Protein AF-A0A835NEV7-F1 (afdb_monomer_lite)

Organism: NCBI:txid245042

Sequence (62 aa):
MHQKLLRSAHYIELGSYQYWPVLVPRGIRLYTYEQIPVFLKDNPYITDGYRAYLPSRLCIKR

pLDDT: mean 73.59, std 18.45, range [30.06, 95.38]

Structure (mmCIF, N/CA/C/O backbone):
data_AF-A0A835NEV7-F1
#
_entry.id   AF-A0A835NEV7-F1
#
loop_
_atom_site.group_PDB
_atom_site.id
_atom_site.type_symbol
_atom_site.label_atom_id
_atom_site.label_alt_id
_atom_site.label_comp_id
_atom_site.label_asym_id
_atom_site.label_entity_id
_atom_site.label_seq_id
_ato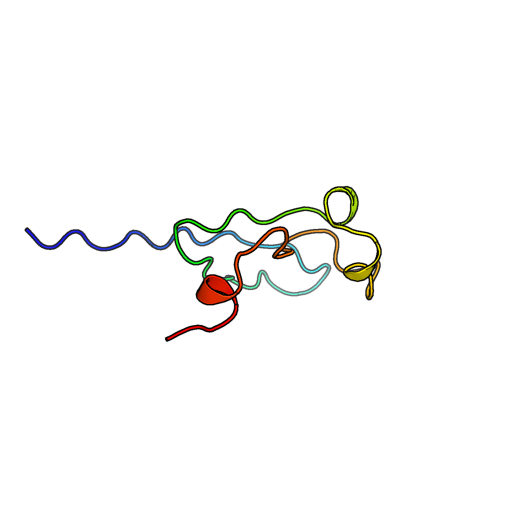m_site.pdbx_PDB_ins_code
_atom_site.Cartn_x
_atom_site.Cartn_y
_atom_site.Cartn_z
_atom_site.occupancy
_atom_site.B_iso_or_equiv
_atom_site.auth_seq_id
_atom_site.auth_comp_id
_atom_site.auth_asym_id
_atom_site.auth_atom_id
_atom_site.pdbx_PDB_model_num
ATOM 1 N N . MET A 1 1 ? -18.847 16.286 27.139 1.00 32.41 1 MET A N 1
ATOM 2 C CA . MET A 1 1 ? -17.422 15.982 26.882 1.00 32.41 1 MET A CA 1
ATOM 3 C C . MET A 1 1 ? -17.196 15.811 25.383 1.00 32.41 1 MET A C 1
ATOM 5 O O . MET A 1 1 ? -17.611 14.806 24.828 1.00 32.41 1 MET A O 1
ATOM 9 N N . HIS A 1 2 ? -16.603 16.804 24.714 1.00 30.06 2 HIS A N 1
ATOM 10 C CA . HIS A 1 2 ? -16.257 16.725 23.289 1.00 30.06 2 HIS A CA 1
ATOM 11 C C . HIS A 1 2 ? -14.846 16.144 23.157 1.00 30.06 2 HIS A C 1
AT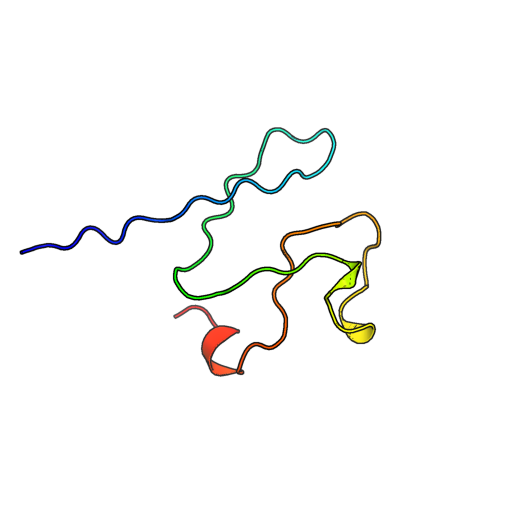OM 13 O O . HIS A 1 2 ? -13.855 16.863 23.286 1.00 30.06 2 HIS A O 1
ATOM 19 N N . GLN A 1 3 ? -14.742 14.834 22.931 1.00 40.44 3 GLN A N 1
ATOM 20 C CA . GLN A 1 3 ? -13.475 14.224 22.540 1.00 40.44 3 GLN A CA 1
ATOM 21 C C . GLN A 1 3 ? -13.115 14.733 21.139 1.00 40.44 3 GLN A C 1
ATOM 23 O O . GLN A 1 3 ? -13.585 14.210 20.130 1.00 40.44 3 GLN A O 1
ATOM 28 N N . LYS A 1 4 ? -12.291 15.787 21.074 1.00 41.22 4 LYS A N 1
ATOM 29 C CA . LYS A 1 4 ? -11.563 16.175 19.862 1.00 41.22 4 LYS A CA 1
ATOM 30 C C . LYS A 1 4 ? -10.825 14.929 19.366 1.00 41.22 4 LYS A C 1
ATOM 32 O O . LYS A 1 4 ? -9.849 14.495 19.974 1.00 41.22 4 LYS A O 1
ATOM 37 N N . LEU A 1 5 ? -11.331 14.333 18.287 1.00 45.12 5 LEU A N 1
ATOM 38 C CA . LEU A 1 5 ? -10.679 13.276 17.518 1.00 45.12 5 LEU A CA 1
ATOM 39 C C . LEU A 1 5 ? -9.269 13.758 17.143 1.00 45.12 5 LEU A C 1
ATOM 41 O O . LEU A 1 5 ? -9.120 14.498 16.171 1.00 45.12 5 LEU A O 1
ATOM 45 N N . LEU A 1 6 ? -8.243 13.401 17.929 1.00 47.03 6 LEU A N 1
ATOM 46 C CA . LEU A 1 6 ? -6.860 13.788 17.635 1.00 47.03 6 LEU A CA 1
ATOM 47 C C . LEU A 1 6 ? -6.423 13.137 16.317 1.00 47.03 6 LEU A C 1
ATOM 49 O O . LEU A 1 6 ? -6.070 11.959 16.276 1.00 47.03 6 LEU A O 1
ATOM 53 N N . ARG A 1 7 ? -6.500 13.888 15.221 1.00 51.28 7 ARG A N 1
ATOM 54 C CA . ARG A 1 7 ? -5.972 13.498 13.913 1.00 51.28 7 ARG A CA 1
ATOM 55 C C . ARG A 1 7 ? -4.486 13.161 14.096 1.00 51.28 7 ARG A C 1
ATOM 57 O O . ARG A 1 7 ? -3.713 14.052 14.423 1.00 51.28 7 ARG A O 1
ATOM 64 N N . SER A 1 8 ? -4.108 11.890 13.946 1.00 52.94 8 SER A N 1
ATOM 65 C CA . SER A 1 8 ? -2.694 11.508 13.881 1.00 52.94 8 SER A CA 1
ATOM 66 C C . SER A 1 8 ? -2.224 11.881 12.482 1.00 52.94 8 SER A C 1
ATOM 68 O O . SER A 1 8 ? -2.586 11.215 11.512 1.00 52.94 8 SER A O 1
ATOM 70 N N . ALA A 1 9 ? -1.547 13.019 12.351 1.00 52.50 9 ALA A N 1
ATOM 71 C CA . ALA A 1 9 ? -0.900 13.392 11.103 1.00 52.50 9 ALA A CA 1
ATOM 72 C C . ALA A 1 9 ? 0.364 12.535 10.988 1.00 52.50 9 ALA A C 1
ATOM 74 O O . ALA A 1 9 ? 1.334 12.773 11.703 1.00 52.50 9 ALA A O 1
ATOM 75 N N . HIS A 1 10 ? 0.326 11.504 10.145 1.00 57.66 10 HIS A N 1
ATOM 76 C CA . HIS A 1 10 ? 1.547 10.814 9.747 1.00 57.66 10 HIS A CA 1
ATOM 77 C C . HIS A 1 10 ? 2.095 11.540 8.522 1.00 57.66 10 HIS A C 1
ATOM 79 O O . HIS A 1 10 ? 1.384 11.743 7.536 1.00 57.66 10 HIS A O 1
ATOM 85 N N . TYR A 1 11 ? 3.343 11.982 8.622 1.00 56.66 11 TYR A N 1
ATOM 86 C CA . TYR A 1 11 ? 4.066 12.606 7.525 1.00 56.66 11 TYR A CA 1
ATOM 87 C C . TYR A 1 11 ? 4.704 11.482 6.709 1.00 56.66 11 TYR A C 1
ATOM 89 O O . TYR A 1 11 ? 5.450 10.682 7.264 1.00 56.66 11 TYR A O 1
ATOM 97 N N . ILE A 1 12 ? 4.352 11.382 5.426 1.00 63.44 12 ILE A N 1
ATOM 98 C CA . ILE A 1 12 ? 4.943 10.405 4.503 1.00 63.44 12 ILE A CA 1
ATOM 99 C C . ILE A 1 12 ? 5.990 11.150 3.67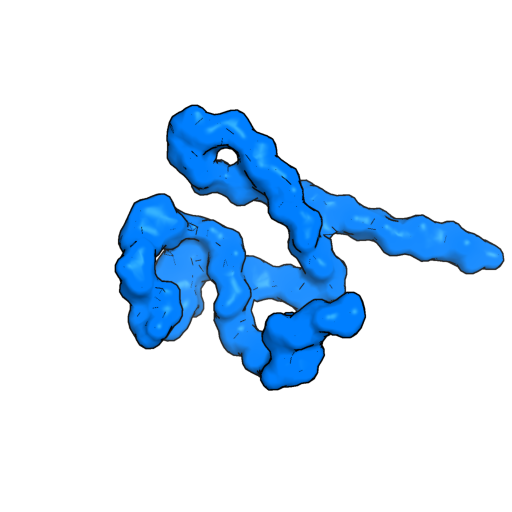9 1.00 63.44 12 ILE A C 1
ATOM 101 O O . ILE A 1 12 ? 5.688 12.191 3.087 1.00 63.44 12 ILE A O 1
ATOM 105 N N . GLU A 1 13 ? 7.216 10.636 3.655 1.00 59.75 13 GLU A N 1
ATOM 106 C CA . GLU A 1 13 ? 8.293 11.200 2.846 1.00 59.75 13 GLU A CA 1
ATOM 107 C C . GLU A 1 13 ? 8.103 10.799 1.378 1.00 59.75 13 GLU A C 1
ATOM 109 O O . GLU A 1 13 ? 8.256 9.642 0.998 1.00 59.75 13 GLU A O 1
ATOM 114 N N . LEU A 1 14 ? 7.741 11.773 0.541 1.00 61.09 14 LEU A N 1
ATOM 115 C CA . LEU A 1 14 ? 7.588 11.627 -0.910 1.00 61.09 14 LEU A CA 1
ATOM 116 C C . LEU A 1 14 ? 8.802 12.250 -1.622 1.00 61.09 14 LEU A C 1
ATOM 118 O O . LEU A 1 14 ? 8.675 13.218 -2.371 1.00 61.09 14 LEU A O 1
ATOM 122 N N . GLY A 1 15 ? 10.001 11.722 -1.363 1.00 61.59 15 GLY A N 1
ATOM 123 C CA . GLY A 1 15 ? 11.239 12.201 -1.993 1.00 61.59 15 GLY A CA 1
ATOM 124 C C . GLY A 1 15 ? 11.490 13.704 -1.784 1.00 61.59 15 GLY A C 1
ATOM 125 O O . GLY A 1 15 ? 11.302 14.221 -0.689 1.00 61.59 15 GLY A O 1
ATOM 126 N N . SER A 1 16 ? 11.908 14.425 -2.834 1.00 54.00 16 SER A N 1
ATOM 127 C CA . SER A 1 16 ? 12.226 15.868 -2.781 1.00 54.00 16 SER A CA 1
ATOM 128 C C . SER A 1 16 ? 11.016 16.803 -2.614 1.00 54.00 16 SER A C 1
ATOM 130 O O . SER A 1 16 ? 11.189 18.022 -2.646 1.00 54.00 16 SER A O 1
ATOM 132 N N . TYR A 1 17 ? 9.794 16.281 -2.463 1.00 56.34 17 TYR A N 1
ATOM 133 C CA . TYR A 1 17 ? 8.625 17.111 -2.178 1.00 56.34 17 TYR A CA 1
ATOM 134 C C . TYR A 1 17 ? 8.560 17.491 -0.697 1.00 56.34 17 TYR A C 1
ATOM 136 O O . TYR A 1 17 ? 8.728 16.661 0.193 1.00 56.34 17 TYR A O 1
ATOM 144 N N . GLN A 1 18 ? 8.249 18.763 -0.440 1.00 54.47 18 GLN A N 1
ATOM 145 C CA . GLN A 1 18 ? 7.936 19.284 0.890 1.00 54.47 18 GLN A CA 1
ATOM 146 C C . GLN A 1 18 ? 6.819 18.437 1.524 1.00 54.47 18 GLN A C 1
ATOM 148 O O . GLN A 1 18 ? 5.743 18.313 0.944 1.00 54.47 18 GLN A O 1
ATOM 153 N N . TYR A 1 19 ? 7.119 17.836 2.681 1.00 54.84 19 TYR A N 1
ATOM 154 C CA . TYR A 1 19 ? 6.277 16.935 3.476 1.00 54.84 19 TYR A CA 1
ATOM 155 C C . TYR A 1 19 ? 4.771 17.137 3.256 1.00 54.84 19 TYR A C 1
ATOM 157 O O . TYR A 1 19 ? 4.205 18.153 3.661 1.00 54.84 19 TYR A O 1
ATOM 165 N N . TRP A 1 20 ? 4.106 16.145 2.659 1.00 56.75 20 TRP A N 1
ATOM 166 C CA . TRP A 1 20 ? 2.654 16.170 2.500 1.00 56.75 20 TRP A CA 1
ATOM 167 C C . TRP A 1 20 ? 1.993 15.648 3.781 1.00 56.75 20 TRP A C 1
ATOM 169 O O . TRP A 1 20 ? 2.165 14.473 4.120 1.00 56.75 20 TRP A O 1
ATOM 179 N N . PRO A 1 21 ? 1.223 16.474 4.518 1.00 55.66 21 PRO A N 1
ATOM 180 C CA . PRO A 1 21 ? 0.496 16.002 5.686 1.00 55.66 21 PRO A CA 1
ATOM 181 C C . PRO A 1 21 ? -0.665 15.120 5.221 1.00 55.66 21 PRO A C 1
ATOM 183 O O . PRO A 1 21 ? -1.751 15.602 4.888 1.00 55.66 21 PRO A O 1
ATOM 186 N N . VAL A 1 22 ? -0.452 13.806 5.199 1.00 60.56 22 VAL A N 1
ATOM 187 C CA . VAL A 1 22 ? -1.527 12.862 4.913 1.00 60.56 22 VAL A CA 1
ATOM 188 C C . VAL A 1 22 ? -2.328 12.677 6.194 1.00 60.56 22 VAL A C 1
ATOM 190 O O . VAL A 1 22 ? -1.885 12.083 7.176 1.00 60.56 22 VAL A O 1
ATOM 193 N N . LEU A 1 23 ? -3.546 13.222 6.197 1.00 59.66 23 LEU A N 1
ATOM 194 C CA . LEU A 1 23 ? -4.518 12.959 7.253 1.00 59.66 23 LEU A CA 1
ATOM 195 C C . LEU A 1 23 ? -4.938 11.491 7.169 1.00 59.66 23 LEU A C 1
ATOM 197 O O . LEU A 1 23 ? -5.855 11.132 6.426 1.00 59.66 23 LEU A O 1
ATOM 201 N N . VAL A 1 24 ? -4.258 10.637 7.929 1.00 60.88 24 VAL A N 1
ATOM 202 C CA . VAL A 1 24 ? -4.615 9.225 8.017 1.00 60.88 24 VAL A CA 1
ATOM 203 C C . VAL A 1 24 ? -5.872 9.110 8.879 1.00 60.88 24 VAL A C 1
ATOM 205 O O . VAL A 1 24 ? -5.900 9.608 10.012 1.00 60.88 24 VAL A O 1
ATOM 208 N N . PRO A 1 25 ? -6.949 8.485 8.375 1.00 61.91 25 PRO A N 1
ATOM 209 C CA . PRO A 1 25 ? -8.105 8.187 9.202 1.00 61.91 25 PRO A CA 1
ATOM 210 C C . PRO A 1 25 ? -7.667 7.332 10.397 1.00 61.91 25 PRO A C 1
ATOM 212 O O . PRO A 1 25 ? -6.996 6.314 10.222 1.00 61.91 25 PRO A O 1
ATOM 215 N N . ARG A 1 26 ? -8.051 7.735 11.615 1.00 66.88 26 ARG A N 1
ATOM 216 C CA . ARG A 1 26 ? -7.850 6.913 12.817 1.00 66.88 26 ARG A CA 1
ATOM 217 C C . ARG A 1 26 ? -8.399 5.506 12.564 1.00 66.88 26 ARG A C 1
ATOM 219 O O . ARG A 1 26 ? -9.560 5.372 12.189 1.00 66.88 26 ARG A O 1
ATOM 226 N N . GLY A 1 27 ? -7.576 4.485 12.798 1.00 72.75 27 GLY A N 1
ATOM 227 C CA . GLY A 1 27 ? -7.973 3.077 12.686 1.00 72.75 27 GLY A CA 1
ATOM 228 C C . GLY A 1 27 ? -7.588 2.383 11.378 1.00 72.75 27 GLY A C 1
ATOM 229 O O . GLY A 1 27 ? -7.909 1.210 11.221 1.00 72.75 27 GLY A O 1
ATOM 230 N N . ILE A 1 28 ? -6.888 3.061 10.462 1.00 82.25 28 ILE A N 1
ATOM 231 C CA . ILE A 1 28 ? -6.297 2.420 9.282 1.00 82.25 28 ILE A CA 1
ATOM 232 C C . ILE A 1 28 ? -4.780 2.388 9.437 1.00 82.25 28 ILE A C 1
ATOM 234 O O . ILE A 1 28 ? -4.132 3.429 9.530 1.00 82.25 28 ILE A O 1
ATOM 238 N N . ARG A 1 29 ? -4.223 1.177 9.456 1.00 85.38 29 ARG A N 1
ATOM 239 C CA . ARG A 1 29 ? -2.781 0.948 9.396 1.00 85.38 29 ARG A CA 1
ATOM 240 C C . ARG A 1 29 ? -2.304 1.121 7.953 1.00 85.38 29 ARG A C 1
ATOM 242 O O . ARG A 1 29 ? -2.929 0.590 7.036 1.00 85.38 29 ARG A O 1
ATOM 249 N N . LEU A 1 30 ? -1.212 1.858 7.779 1.00 87.38 30 LEU A N 1
ATOM 250 C CA . LEU A 1 30 ? -0.510 1.975 6.503 1.00 87.38 30 LEU A CA 1
ATOM 251 C C . LEU A 1 30 ? 0.658 0.987 6.451 1.00 87.38 30 LEU A C 1
ATOM 253 O O . LEU A 1 30 ? 1.122 0.515 7.493 1.00 87.38 30 LEU A O 1
ATOM 257 N N . TYR A 1 31 ? 1.066 0.641 5.237 1.00 88.38 31 TYR A N 1
ATOM 258 C CA . TYR A 1 31 ? 2.056 -0.392 4.952 1.00 88.38 31 TYR A CA 1
ATOM 259 C C . TYR A 1 31 ? 3.133 0.137 4.003 1.00 88.38 31 TYR A C 1
ATOM 261 O O . TYR A 1 31 ? 2.841 0.964 3.134 1.00 88.38 31 TYR A O 1
ATOM 269 N N . THR A 1 32 ? 4.343 -0.412 4.128 1.00 90.81 32 THR A N 1
ATOM 270 C CA . THR A 1 32 ? 5.439 -0.144 3.189 1.00 90.81 32 THR A CA 1
ATOM 271 C C . THR A 1 32 ? 5.264 -0.921 1.886 1.00 90.81 32 THR A C 1
ATOM 273 O O . THR A 1 32 ? 4.496 -1.887 1.807 1.00 90.81 32 THR A O 1
ATOM 276 N N . TYR A 1 33 ? 6.011 -0.527 0.858 1.00 91.19 33 TYR A N 1
ATOM 277 C CA . TYR A 1 33 ? 6.039 -1.183 -0.446 1.00 91.19 33 TYR A CA 1
ATOM 278 C C . TYR A 1 33 ? 6.366 -2.681 -0.353 1.00 91.19 33 TYR A C 1
ATOM 280 O O . TYR A 1 33 ? 5.813 -3.487 -1.106 1.00 91.19 33 TYR A O 1
ATOM 288 N N . GLU A 1 34 ? 7.226 -3.109 0.579 1.00 92.44 34 GLU A N 1
ATOM 289 C CA . GLU A 1 34 ? 7.511 -4.538 0.749 1.00 92.44 34 GLU A CA 1
ATOM 290 C C . GLU A 1 34 ? 6.331 -5.302 1.359 1.00 92.44 34 GLU A C 1
ATOM 292 O O . GLU A 1 34 ? 6.114 -6.460 1.007 1.00 92.44 34 GLU A O 1
ATOM 297 N N . GLN A 1 35 ? 5.553 -4.655 2.231 1.00 93.00 35 GLN A N 1
ATOM 298 C CA . GLN A 1 35 ? 4.502 -5.279 3.041 1.00 93.00 35 GLN A CA 1
ATOM 299 C C . GLN A 1 35 ? 3.170 -5.488 2.298 1.00 93.00 35 GLN A C 1
ATOM 301 O O . GLN A 1 35 ? 2.307 -6.240 2.771 1.00 93.00 35 GLN A O 1
ATOM 306 N N . ILE A 1 36 ? 2.968 -4.814 1.163 1.00 94.38 36 ILE A N 1
ATOM 307 C CA . ILE A 1 36 ? 1.727 -4.907 0.387 1.00 94.38 36 ILE A CA 1
ATOM 308 C C . ILE A 1 36 ? 1.717 -6.070 -0.620 1.00 94.38 36 ILE A C 1
ATOM 310 O O . ILE A 1 36 ? 2.773 -6.493 -1.101 1.00 94.38 36 ILE A O 1
ATOM 314 N N . PRO A 1 37 ? 0.523 -6.572 -0.991 1.00 95.38 37 PRO A N 1
ATOM 315 C CA . PRO A 1 37 ? 0.367 -7.544 -2.068 1.00 95.38 37 PRO A CA 1
ATOM 316 C C . PRO A 1 37 ? 0.923 -7.053 -3.408 1.00 95.38 37 PRO A C 1
ATOM 318 O O . PRO A 1 37 ? 0.835 -5.870 -3.727 1.00 95.38 37 PRO A O 1
ATOM 321 N N . VAL A 1 38 ? 1.424 -7.983 -4.228 1.00 94.44 38 VAL A N 1
ATOM 322 C CA . VAL A 1 38 ? 2.060 -7.684 -5.527 1.00 94.44 38 VAL A CA 1
ATOM 323 C C . VAL A 1 38 ? 1.140 -6.901 -6.468 1.00 94.44 38 VAL A C 1
ATOM 325 O O . VAL A 1 38 ? 1.599 -5.985 -7.132 1.00 94.44 38 VAL A O 1
ATOM 328 N N . PHE A 1 39 ? -0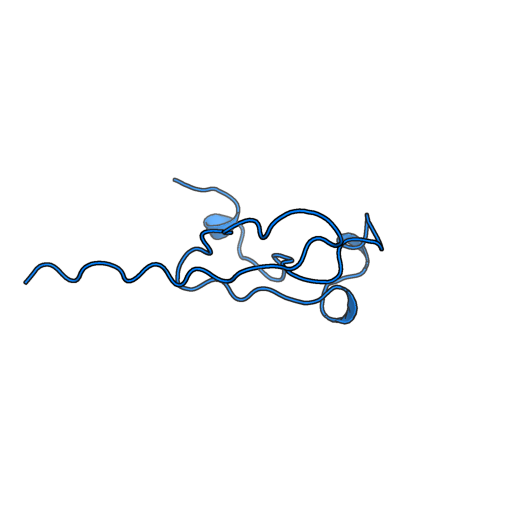.163 -7.190 -6.473 1.00 93.81 39 PHE A N 1
ATOM 329 C CA . PHE A 1 39 ? -1.131 -6.503 -7.338 1.00 93.81 39 PHE A CA 1
ATOM 330 C C . PHE A 1 39 ? -1.391 -5.030 -6.966 1.00 93.81 39 PHE A C 1
ATOM 332 O O . PHE A 1 39 ? -2.093 -4.347 -7.698 1.00 93.81 39 PHE A O 1
ATOM 339 N N . LEU A 1 40 ? -0.885 -4.548 -5.822 1.00 94.12 40 LEU A N 1
ATOM 340 C CA . LEU A 1 40 ? -0.935 -3.129 -5.442 1.00 94.12 40 LEU A CA 1
ATOM 341 C C . LEU A 1 40 ? 0.376 -2.386 -5.755 1.00 94.12 40 LEU A C 1
ATOM 343 O O . LEU A 1 40 ? 0.455 -1.176 -5.547 1.00 94.12 40 LEU A O 1
ATOM 347 N N . LYS A 1 41 ? 1.416 -3.094 -6.215 1.00 93.38 41 LYS A N 1
ATOM 348 C CA . LYS A 1 41 ? 2.753 -2.545 -6.471 1.00 93.38 41 LYS A CA 1
ATOM 349 C C . LYS A 1 41 ? 2.862 -1.995 -7.894 1.00 93.38 41 LYS A C 1
ATOM 351 O O . LYS A 1 41 ? 3.597 -2.537 -8.712 1.00 93.38 41 LYS A O 1
ATOM 356 N N . ASP A 1 42 ? 2.148 -0.909 -8.175 1.00 90.06 42 ASP A N 1
ATOM 357 C CA . ASP A 1 42 ? 2.189 -0.271 -9.501 1.00 90.06 42 ASP A CA 1
ATOM 358 C C . ASP A 1 42 ? 3.366 0.700 -9.660 1.00 90.06 42 ASP A C 1
ATOM 360 O O . ASP A 1 42 ? 3.970 0.785 -10.728 1.00 90.06 42 ASP A O 1
ATOM 364 N N . ASN A 1 43 ? 3.707 1.446 -8.603 1.00 89.56 43 ASN A N 1
ATOM 365 C CA . ASN A 1 43 ? 4.747 2.472 -8.647 1.00 89.56 43 ASN A CA 1
ATOM 366 C C . ASN A 1 43 ? 5.870 2.175 -7.633 1.00 89.56 43 ASN A C 1
ATOM 368 O O . ASN A 1 43 ? 5.671 2.395 -6.436 1.00 89.56 43 ASN A O 1
ATOM 372 N N . PRO A 1 44 ? 7.067 1.746 -8.079 1.00 87.31 44 PRO A N 1
ATOM 373 C CA . PRO A 1 44 ? 8.173 1.394 -7.187 1.00 87.31 44 PRO A CA 1
ATOM 374 C C . PRO A 1 44 ? 8.807 2.598 -6.472 1.00 87.31 44 PRO A C 1
ATOM 376 O O . PRO A 1 44 ? 9.576 2.407 -5.534 1.00 87.31 44 PRO A O 1
ATOM 379 N N . TYR A 1 45 ? 8.504 3.832 -6.888 1.00 87.69 45 TYR A N 1
ATOM 380 C CA . TYR A 1 45 ? 9.012 5.042 -6.233 1.00 87.69 45 TYR A CA 1
ATOM 381 C C . TYR A 1 45 ? 8.202 5.443 -4.997 1.00 87.69 45 TYR A C 1
ATOM 383 O O . TYR A 1 45 ? 8.664 6.257 -4.200 1.00 87.69 45 TYR A O 1
ATOM 391 N N . ILE A 1 46 ? 7.000 4.888 -4.822 1.00 85.31 46 ILE A N 1
ATOM 392 C CA . ILE A 1 46 ? 6.210 5.076 -3.606 1.00 85.31 46 ILE A CA 1
ATOM 393 C C . ILE A 1 46 ? 6.611 3.960 -2.640 1.00 85.31 46 ILE A C 1
ATOM 395 O O . ILE A 1 46 ? 6.276 2.796 -2.860 1.00 85.31 46 ILE A O 1
ATOM 399 N N . THR A 1 47 ? 7.349 4.310 -1.589 1.00 87.00 47 THR A N 1
ATOM 400 C 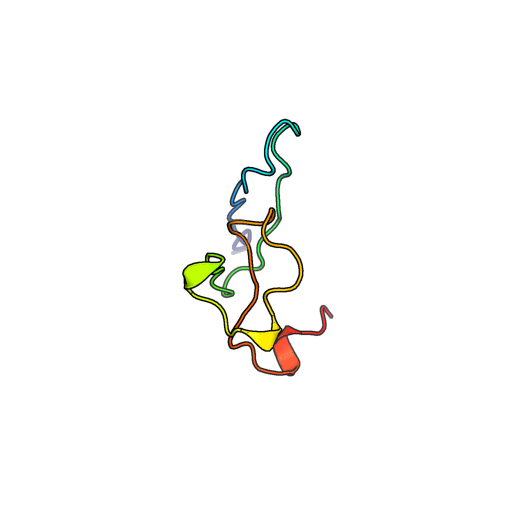CA . THR A 1 47 ? 7.965 3.352 -0.654 1.00 87.00 47 THR A CA 1
ATOM 401 C C . THR A 1 47 ? 7.119 3.075 0.590 1.00 87.00 47 THR A C 1
ATOM 403 O O . THR A 1 47 ? 7.211 1.987 1.156 1.00 87.00 47 THR A O 1
ATOM 406 N N . ASP A 1 48 ? 6.261 4.008 1.003 1.00 84.38 48 ASP A N 1
ATOM 407 C CA . ASP A 1 48 ? 5.395 3.881 2.180 1.00 84.38 48 ASP A CA 1
ATOM 408 C C . ASP A 1 48 ? 4.045 4.592 1.978 1.00 84.38 48 ASP A C 1
ATOM 410 O O . ASP A 1 48 ? 3.833 5.317 1.004 1.00 84.38 48 ASP A O 1
ATOM 414 N N . GLY A 1 49 ? 3.107 4.366 2.896 1.00 85.38 49 GLY A N 1
ATOM 415 C CA . GLY A 1 49 ? 1.801 5.014 2.920 1.00 85.38 49 GLY A CA 1
ATOM 416 C C . GLY A 1 49 ? 0.690 4.217 2.244 1.00 85.38 49 GLY A C 1
ATOM 417 O O . GLY A 1 49 ? -0.405 4.747 2.029 1.00 85.38 49 GLY A O 1
ATOM 418 N N . TYR A 1 50 ? 0.928 2.947 1.915 1.00 88.88 50 TYR A N 1
ATOM 419 C CA . TYR A 1 50 ? -0.060 2.135 1.221 1.00 88.88 50 TYR A CA 1
ATOM 420 C C . TYR A 1 50 ? -1.212 1.721 2.129 1.00 88.88 50 TYR A C 1
ATOM 422 O O . TYR A 1 50 ? -1.042 1.352 3.292 1.00 88.88 50 TYR A O 1
ATOM 430 N N . ARG A 1 51 ? -2.410 1.702 1.545 1.00 90.62 51 ARG A N 1
ATOM 431 C CA . ARG A 1 51 ? -3.602 1.098 2.136 1.00 90.62 51 ARG A CA 1
ATOM 432 C C . ARG A 1 51 ? -3.745 -0.319 1.597 1.00 90.62 51 ARG A C 1
ATOM 434 O O . ARG A 1 51 ? -4.005 -0.497 0.413 1.00 90.62 51 ARG A O 1
ATOM 441 N N . ALA A 1 52 ? -3.605 -1.312 2.464 1.00 92.19 52 ALA A N 1
ATOM 442 C CA . ALA A 1 52 ? -3.763 -2.718 2.111 1.00 92.19 52 ALA A CA 1
ATOM 443 C C . ALA A 1 52 ? -4.627 -3.438 3.151 1.00 92.19 52 ALA A C 1
ATOM 445 O O . ALA A 1 52 ? -4.813 -2.944 4.263 1.00 92.19 52 ALA A O 1
ATOM 446 N N . TYR A 1 53 ? -5.162 -4.603 2.772 1.00 92.12 53 TYR A N 1
ATOM 447 C CA . TYR A 1 53 ? -5.956 -5.472 3.651 1.00 92.12 53 TYR A CA 1
ATOM 448 C C . TYR A 1 53 ? -7.197 -4.786 4.257 1.00 92.12 53 TYR A C 1
ATOM 450 O O . TYR A 1 53 ? -7.589 -5.059 5.391 1.00 92.12 53 TYR A O 1
ATOM 458 N N . LEU A 1 54 ? -7.823 -3.878 3.498 1.00 89.44 54 LEU A N 1
ATOM 459 C CA . LEU A 1 54 ? -9.020 -3.160 3.933 1.00 89.44 54 LEU A CA 1
ATOM 460 C C . LEU A 1 54 ? -10.304 -3.894 3.515 1.00 89.44 54 LEU A C 1
ATOM 462 O O . LEU A 1 54 ? -10.417 -4.308 2.361 1.00 89.44 54 LEU A O 1
ATOM 466 N N . PRO A 1 55 ? -11.316 -3.998 4.397 1.00 89.75 55 PRO A N 1
ATOM 467 C CA . PRO A 1 55 ? -12.658 -4.386 3.984 1.00 89.75 55 PRO A CA 1
ATOM 468 C C . PRO A 1 55 ? -13.281 -3.292 3.105 1.00 89.75 55 PRO A C 1
ATOM 470 O O . PRO A 1 55 ? -13.044 -2.102 3.325 1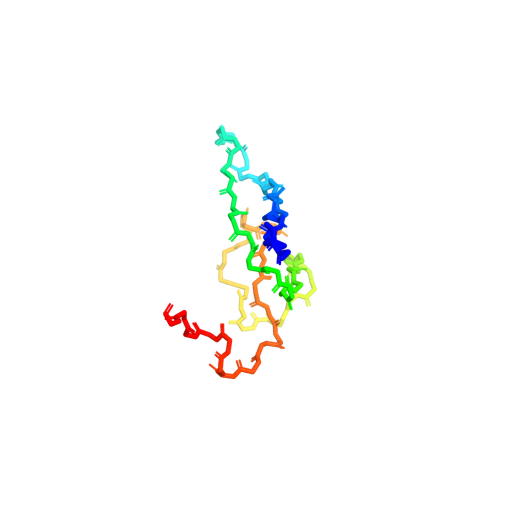.00 89.75 55 PRO A O 1
ATOM 473 N N . SER A 1 56 ? -14.167 -3.672 2.180 1.00 89.88 56 SER A N 1
ATOM 474 C CA . SER A 1 56 ? -14.782 -2.764 1.191 1.00 89.88 56 SER A CA 1
ATOM 475 C C . SER A 1 56 ? -15.427 -1.515 1.808 1.00 89.88 56 SER A C 1
ATOM 477 O O . SER A 1 56 ? -15.418 -0.441 1.211 1.00 89.88 56 SER A O 1
ATOM 479 N N . ARG A 1 57 ? -15.934 -1.626 3.044 1.00 86.56 57 ARG A N 1
ATOM 480 C CA . ARG A 1 57 ? -16.530 -0.515 3.808 1.00 86.56 57 ARG A CA 1
ATOM 481 C C . ARG A 1 57 ? -15.555 0.625 4.119 1.00 86.56 57 ARG A C 1
ATOM 483 O O . ARG A 1 57 ? -16.017 1.737 4.345 1.00 86.56 57 ARG A O 1
ATOM 490 N N . LEU A 1 58 ? -14.249 0.356 4.172 1.00 85.69 58 LEU A N 1
ATOM 491 C CA . LEU A 1 58 ? -13.210 1.357 4.442 1.00 85.69 58 LEU A CA 1
ATOM 492 C C . LEU A 1 58 ? -12.595 1.947 3.165 1.00 85.69 58 LEU A C 1
ATOM 494 O O . LEU A 1 58 ? -11.842 2.916 3.252 1.00 85.69 58 LEU A O 1
ATOM 498 N N . CYS A 1 59 ? -12.919 1.401 1.989 1.00 86.69 59 CYS A N 1
ATOM 499 C CA . CYS A 1 59 ? -12.453 1.936 0.708 1.00 86.69 59 CYS A CA 1
ATOM 500 C C . CYS A 1 59 ? -13.181 3.232 0.331 1.00 86.69 59 CYS A C 1
ATOM 502 O O . CYS A 1 59 ? -12.604 4.103 -0.315 1.00 86.69 59 CYS A O 1
ATOM 504 N N . ILE A 1 60 ? -14.439 3.371 0.759 1.00 84.75 60 ILE A N 1
ATOM 505 C CA . ILE A 1 60 ? -15.280 4.528 0.460 1.00 84.75 60 ILE A CA 1
ATOM 506 C C . ILE A 1 60 ? -15.307 5.443 1.680 1.00 84.75 60 ILE A C 1
ATOM 508 O O . ILE A 1 60 ? -15.736 5.053 2.768 1.00 84.75 60 ILE A O 1
ATOM 512 N N . LYS A 1 61 ? -14.861 6.684 1.493 1.00 75.94 61 LYS A N 1
ATOM 513 C CA . LYS A 1 61 ? -15.039 7.739 2.488 1.00 75.94 61 LYS A CA 1
ATOM 514 C C . LYS A 1 61 ? -16.493 8.214 2.414 1.00 75.94 61 LYS A C 1
ATOM 516 O O . LYS A 1 61 ? -16.946 8.581 1.335 1.00 75.94 61 LYS A O 1
ATOM 521 N N . ARG A 1 62 ? -17.208 8.152 3.539 1.00 69.31 62 ARG A N 1
ATOM 522 C CA . ARG A 1 62 ? -18.518 8.802 3.679 1.00 69.31 62 ARG A CA 1
ATOM 523 C C . ARG A 1 62 ? -18.373 10.316 3.744 1.00 69.31 62 ARG A C 1
ATOM 525 O O . ARG A 1 62 ? -17.326 10.774 4.264 1.00 69.31 62 ARG A O 1
#

Secondary structure (DSSP, 8-state):
--------EEEE--TTS--EEEEPPTT---B-TTTS-GGG---TT--S-B--S--HHHHS--

Radius of gyration: 13.64 Å; chains: 1; bounding box: 31×27×36 Å

Foldseek 3Di:
DDPPPPQPQDFADQDPDDTDRPRDPPPFDKDFLVGADPVVNPDPSRGIGDGHPDDPVVVDDD